Protein AF-A0A1M3N7D6-F1 (afdb_monomer_lite)

Secondary structure (DSSP, 8-state):
-EEEEEEE-TTS-EEESSTTSEEEE--TT-EEEE-TTS-EEEE-TTT--EEETT-EEEEEEEE---S--SSS------TT--SPPPTTTSSS-EEEEEEEPPHHHHHTSPP-

pLDDT: mean 82.8, std 18.07, range [39.62, 97.81]

Foldseek 3Di:
DDKAAFAQEPVRFTAGPPNQHAGEDADPQKDWDQDPVRWIKIQGRAARDIDTHGDTWDFDFDFDPQQDQPPDDDDPHPPPCPDHDPNVRPPDTYTYTDDTDDPVVVVPDPDD

Structure (mmCIF, N/CA/C/O backbone):
data_AF-A0A1M3N7D6-F1
#
_entry.id   AF-A0A1M3N7D6-F1
#
loop_
_atom_site.group_PDB
_atom_site.id
_atom_site.type_symbol
_atom_site.label_atom_id
_atom_site.label_alt_id
_atom_site.label_comp_id
_atom_site.label_asym_id
_atom_site.label_entity_id
_atom_site.label_seq_id
_atom_site.pdbx_PDB_ins_code
_atom_site.Cartn_x
_atom_site.Cartn_y
_atom_site.Cartn_z
_atom_site.occupancy
_atom_site.B_iso_or_equiv
_atom_site.auth_seq_id
_atom_site.auth_comp_id
_atom_site.auth_asym_id
_atom_site.auth_atom_id
_atom_site.pdbx_PDB_model_num
ATOM 1 N N . MET A 1 1 ? -0.989 7.793 -11.130 1.00 80.38 1 MET A N 1
ATOM 2 C CA . MET A 1 1 ? -2.054 7.501 -10.150 1.00 80.38 1 MET A CA 1
ATOM 3 C C . MET A 1 1 ? -2.588 6.122 -10.460 1.00 80.38 1 MET A C 1
ATOM 5 O O . MET A 1 1 ? -2.852 5.860 -11.629 1.00 80.38 1 MET A O 1
ATOM 9 N N . PHE A 1 2 ? -2.698 5.274 -9.446 1.00 88.19 2 PHE A N 1
ATOM 10 C CA . PHE A 1 2 ? -3.136 3.888 -9.564 1.00 88.19 2 PHE A CA 1
ATOM 11 C C . PHE A 1 2 ? -4.342 3.665 -8.651 1.00 88.19 2 PHE A C 1
ATOM 13 O O . PHE A 1 2 ? -4.359 4.201 -7.542 1.00 88.19 2 PHE A O 1
ATOM 20 N N . GLN A 1 3 ? -5.352 2.934 -9.124 1.00 93.31 3 GLN A N 1
ATOM 21 C CA . GLN A 1 3 ? -6.590 2.672 -8.391 1.00 93.31 3 GLN A CA 1
ATOM 22 C C . GLN A 1 3 ? -6.990 1.207 -8.541 1.00 93.31 3 GLN A C 1
ATOM 24 O O . GLN A 1 3 ? -6.862 0.637 -9.622 1.00 93.31 3 GLN A O 1
ATOM 29 N N . GLY A 1 4 ? -7.506 0.624 -7.464 1.00 94.56 4 GLY A N 1
ATOM 30 C CA . GLY A 1 4 ? -8.114 -0.699 -7.474 1.00 94.56 4 GLY A CA 1
ATOM 31 C C . GLY A 1 4 ? -8.110 -1.348 -6.099 1.00 94.56 4 GLY A C 1
ATOM 32 O O . GLY A 1 4 ? -7.634 -0.773 -5.115 1.00 94.56 4 GLY A O 1
ATOM 33 N N . ARG A 1 5 ? -8.603 -2.584 -6.052 1.00 96.25 5 ARG A N 1
ATOM 34 C CA . ARG A 1 5 ? -8.633 -3.378 -4.828 1.00 96.25 5 ARG A CA 1
ATOM 35 C C . ARG A 1 5 ? -7.237 -3.759 -4.366 1.00 96.25 5 ARG A C 1
ATOM 37 O O . ARG A 1 5 ? -6.495 -4.376 -5.134 1.00 96.25 5 ARG A O 1
ATOM 44 N N . LEU A 1 6 ? -6.930 -3.466 -3.107 1.00 96.44 6 LEU A N 1
ATOM 45 C CA . LEU A 1 6 ? -5.740 -3.957 -2.428 1.00 96.44 6 LEU A CA 1
ATOM 46 C C . LEU A 1 6 ? -5.939 -5.417 -2.013 1.00 96.44 6 LEU A C 1
ATOM 48 O O . LEU A 1 6 ? -6.863 -5.740 -1.268 1.00 96.44 6 LEU A O 1
ATOM 52 N N . VAL A 1 7 ? -5.059 -6.299 -2.470 1.00 96.38 7 VAL A N 1
ATOM 53 C CA . VAL A 1 7 ? -5.081 -7.729 -2.150 1.00 96.38 7 VAL A CA 1
ATOM 54 C C . VAL A 1 7 ? -3.700 -8.213 -1.724 1.00 96.38 7 VAL A C 1
ATOM 56 O O . VAL A 1 7 ? -2.687 -7.576 -2.009 1.00 96.38 7 VAL A O 1
ATOM 59 N N . VAL A 1 8 ? -3.665 -9.367 -1.067 1.00 94.81 8 VAL A N 1
ATOM 60 C CA . VAL A 1 8 ? -2.452 -10.174 -0.905 1.00 94.81 8 VAL A CA 1
ATOM 61 C C . VAL A 1 8 ? -2.617 -11.384 -1.809 1.00 94.81 8 VAL A C 1
ATOM 63 O O . VAL A 1 8 ? -3.628 -12.078 -1.705 1.00 94.81 8 VAL A O 1
ATOM 66 N N . ASP A 1 9 ? -1.676 -11.606 -2.722 1.00 93.00 9 ASP A N 1
ATOM 67 C CA . ASP A 1 9 ? -1.711 -12.793 -3.577 1.00 93.00 9 ASP A CA 1
ATOM 68 C C . ASP A 1 9 ? -1.291 -14.065 -2.815 1.00 93.00 9 ASP A C 1
ATOM 70 O O . ASP A 1 9 ? -0.868 -14.031 -1.656 1.00 93.00 9 ASP A O 1
ATOM 74 N N . ARG A 1 10 ? -1.369 -15.218 -3.486 1.00 91.81 10 ARG A N 1
ATOM 75 C CA . ARG A 1 10 ? -0.985 -16.523 -2.916 1.00 91.81 10 ARG A CA 1
ATOM 76 C C . ARG A 1 10 ? 0.479 -16.631 -2.464 1.00 91.81 10 ARG A C 1
ATOM 78 O O . ARG A 1 10 ? 0.810 -17.560 -1.735 1.00 91.81 10 ARG A O 1
ATOM 85 N N . ASN A 1 11 ? 1.344 -15.728 -2.921 1.00 90.38 11 ASN A N 1
ATOM 86 C CA . ASN A 1 11 ? 2.760 -15.679 -2.571 1.00 90.38 11 ASN A CA 1
ATOM 87 C C . ASN A 1 11 ? 3.039 -14.667 -1.444 1.00 90.38 11 ASN A C 1
ATOM 89 O O . ASN A 1 11 ? 4.192 -14.496 -1.056 1.00 90.38 11 ASN A O 1
ATOM 93 N N . GLY A 1 12 ? 2.009 -13.992 -0.919 1.00 90.75 12 GLY A N 1
ATOM 94 C CA . GLY A 1 12 ? 2.154 -12.965 0.110 1.00 90.75 12 GLY A CA 1
ATOM 95 C C . GLY A 1 12 ? 2.457 -11.565 -0.435 1.00 90.75 12 GLY A C 1
ATOM 96 O O . GLY A 1 12 ? 2.748 -10.663 0.348 1.00 90.75 12 GLY A O 1
ATOM 97 N N . CYS A 1 13 ? 2.385 -11.350 -1.751 1.00 91.38 13 CYS A N 1
ATOM 98 C CA . CYS A 1 13 ? 2.701 -10.064 -2.365 1.00 91.38 13 CYS A CA 1
ATOM 99 C C . CYS A 1 13 ? 1.492 -9.119 -2.291 1.00 91.38 13 CYS A C 1
ATOM 101 O O . CYS A 1 13 ? 0.389 -9.472 -2.716 1.00 91.38 13 CYS A O 1
ATOM 103 N N . LEU A 1 14 ? 1.699 -7.896 -1.794 1.00 94.31 14 LEU A N 1
ATOM 104 C CA . LEU A 1 14 ? 0.674 -6.849 -1.800 1.00 94.31 14 LEU A CA 1
ATOM 105 C C . LEU A 1 14 ? 0.489 -6.304 -3.218 1.00 94.31 14 LEU A C 1
ATOM 107 O O . LEU A 1 14 ? 1.431 -5.781 -3.819 1.00 94.31 14 LEU A O 1
ATOM 111 N N . ARG A 1 15 ? -0.732 -6.415 -3.744 1.00 94.19 15 ARG A N 1
ATOM 112 C CA . ARG A 1 15 ? -1.077 -6.018 -5.113 1.00 94.19 15 ARG A CA 1
ATOM 113 C C . ARG A 1 15 ? -2.302 -5.126 -5.164 1.00 94.19 15 ARG A C 1
ATOM 115 O O . ARG A 1 15 ? -3.203 -5.259 -4.339 1.00 94.19 15 ARG A O 1
ATOM 122 N N . ILE A 1 16 ? -2.362 -4.258 -6.169 1.00 93.50 16 ILE A N 1
ATOM 123 C CA . ILE A 1 16 ? -3.553 -3.457 -6.474 1.00 93.50 16 ILE A CA 1
ATOM 124 C C . ILE A 1 16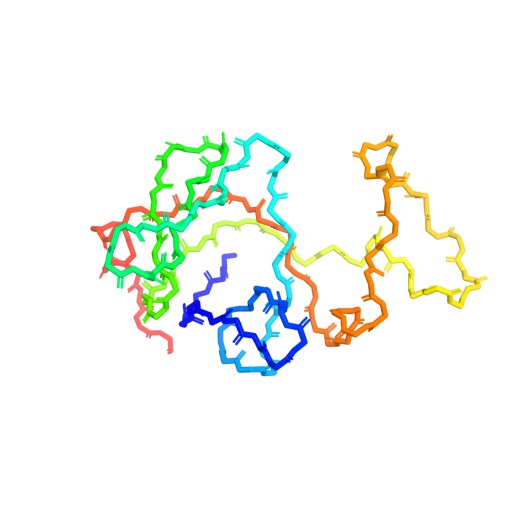 ? -4.125 -3.888 -7.827 1.00 93.50 16 ILE A C 1
ATOM 126 O O . ILE A 1 16 ? -3.386 -4.021 -8.801 1.00 93.50 16 ILE A O 1
ATOM 130 N N . GLY A 1 17 ? -5.444 -4.092 -7.891 1.00 90.00 17 GLY A N 1
ATOM 131 C CA . GLY A 1 17 ? -6.136 -4.555 -9.102 1.00 90.00 17 GLY A CA 1
ATOM 132 C C . GLY A 1 17 ? -6.308 -6.078 -9.183 1.00 90.00 17 GLY A C 1
ATOM 133 O O . GLY A 1 17 ? -6.480 -6.620 -10.271 1.00 90.00 17 GLY A O 1
ATOM 134 N N . GLY A 1 18 ? -6.264 -6.776 -8.041 1.00 87.12 18 GLY A N 1
A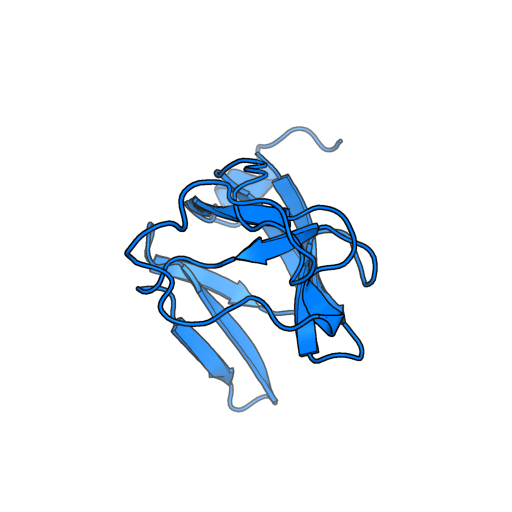TOM 135 C CA . GLY A 1 18 ? -6.440 -8.233 -7.942 1.00 87.12 18 GLY A CA 1
ATOM 136 C C . GLY A 1 18 ? -5.128 -9.027 -7.904 1.00 87.12 18 GLY A C 1
ATOM 137 O O . GLY A 1 18 ? -4.042 -8.455 -7.860 1.00 87.12 18 GLY A O 1
ATOM 138 N N . GLU A 1 19 ? -5.213 -10.365 -7.902 1.00 85.44 19 GLU A N 1
ATOM 139 C CA . GLU A 1 19 ? -4.049 -11.257 -7.689 1.00 85.44 19 GLU A CA 1
ATOM 140 C C . GLU A 1 19 ? -2.957 -11.146 -8.764 1.00 85.44 19 GLU A C 1
ATOM 142 O O . GLU A 1 19 ? -1.806 -11.485 -8.514 1.00 85.44 19 GLU A O 1
ATOM 147 N N . LYS A 1 20 ? -3.309 -10.675 -9.964 1.00 84.25 20 LYS A N 1
ATOM 148 C CA . LYS A 1 20 ? -2.368 -10.398 -11.065 1.00 84.25 20 LYS A CA 1
ATOM 149 C C . LYS A 1 20 ? -2.106 -8.901 -11.251 1.00 84.25 20 LYS A C 1
ATOM 151 O O . LYS A 1 20 ? -1.533 -8.502 -12.260 1.00 84.25 20 LYS A O 1
ATOM 156 N N . GLY A 1 21 ? -2.578 -8.087 -10.311 1.00 87.56 21 GLY A N 1
ATOM 157 C CA . GLY A 1 21 ? -2.410 -6.644 -10.310 1.00 87.56 21 GLY A CA 1
ATOM 158 C C . GLY A 1 21 ? -0.967 -6.220 -10.048 1.00 87.56 21 GLY A C 1
ATOM 159 O O . GLY A 1 21 ? -0.082 -7.053 -9.811 1.00 87.56 21 GLY A O 1
ATOM 160 N N . ALA A 1 22 ? -0.733 -4.910 -10.073 1.00 89.38 22 ALA A N 1
ATOM 161 C CA . ALA A 1 22 ? 0.599 -4.359 -9.876 1.00 89.38 22 ALA A CA 1
ATOM 162 C C . ALA A 1 22 ? 1.115 -4.687 -8.470 1.00 89.38 22 ALA A C 1
ATOM 164 O O . ALA A 1 22 ? 0.407 -4.462 -7.485 1.00 89.38 22 ALA A O 1
ATOM 165 N N . PHE A 1 23 ? 2.338 -5.209 -8.379 1.00 91.75 23 PHE A N 1
ATOM 166 C CA . PHE A 1 23 ? 3.032 -5.407 -7.111 1.00 91.75 23 PHE A CA 1
ATOM 167 C C . PHE A 1 23 ? 3.466 -4.052 -6.555 1.00 91.75 23 PHE A C 1
ATOM 169 O O . PHE A 1 23 ? 4.149 -3.284 -7.236 1.00 91.75 23 PHE A O 1
ATOM 176 N N . VAL A 1 24 ? 3.055 -3.748 -5.324 1.00 91.50 24 VAL A N 1
ATOM 177 C CA . VAL A 1 24 ? 3.279 -2.432 -4.723 1.00 91.50 24 VAL A CA 1
ATOM 178 C C . VAL A 1 24 ? 4.502 -2.460 -3.822 1.00 91.50 24 VAL A C 1
ATOM 180 O O . VAL A 1 24 ? 4.536 -3.176 -2.821 1.00 91.50 24 VAL A O 1
ATOM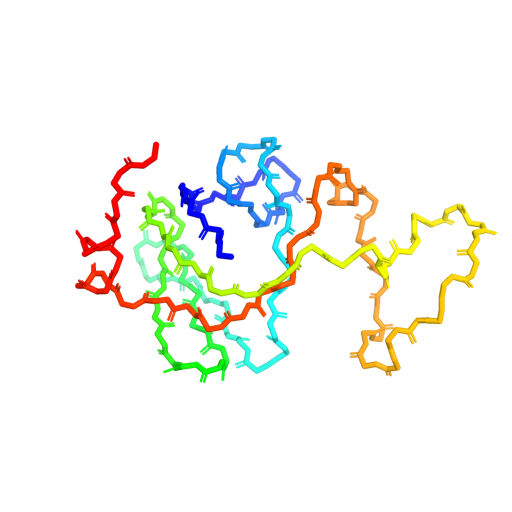 183 N N . ILE A 1 25 ? 5.476 -1.611 -4.137 1.00 90.00 25 ILE A N 1
ATOM 184 C CA . ILE A 1 25 ? 6.616 -1.337 -3.265 1.00 90.00 25 ILE A CA 1
ATOM 185 C C . ILE A 1 25 ? 6.265 -0.127 -2.408 1.00 90.00 25 ILE A C 1
ATOM 187 O O . ILE A 1 25 ? 6.202 1.000 -2.903 1.00 90.00 25 ILE A O 1
ATOM 191 N N . TRP A 1 26 ? 6.019 -0.369 -1.124 1.00 91.25 26 TRP A N 1
ATOM 192 C CA . TRP A 1 26 ? 5.709 0.668 -0.144 1.00 91.25 26 TRP A CA 1
ATOM 193 C C . TRP A 1 26 ? 6.971 1.417 0.296 1.00 91.25 26 TRP A C 1
ATOM 195 O O . TRP A 1 26 ? 8.065 0.855 0.308 1.00 91.25 26 TRP A O 1
ATOM 205 N N . HIS A 1 27 ? 6.824 2.689 0.676 1.00 89.62 27 HIS A N 1
ATOM 206 C CA . HIS A 1 27 ? 7.928 3.455 1.260 1.00 89.62 27 HIS A CA 1
ATOM 207 C C . HIS A 1 27 ? 8.420 2.795 2.552 1.00 89.62 27 HIS A C 1
ATOM 209 O O . HIS A 1 27 ? 7.595 2.259 3.291 1.00 89.62 27 HIS A O 1
ATOM 215 N N . HIS A 1 28 ? 9.715 2.892 2.870 1.00 87.94 28 HIS A N 1
ATOM 216 C CA . HIS A 1 28 ? 10.296 2.252 4.061 1.00 87.94 28 HIS A CA 1
ATOM 217 C C . HIS A 1 28 ? 9.693 2.744 5.388 1.00 87.94 28 HIS A C 1
ATOM 219 O O . HIS A 1 28 ? 9.700 2.012 6.371 1.00 87.94 28 HIS A O 1
ATOM 225 N N . ASP A 1 29 ? 9.134 3.957 5.410 1.00 91.31 29 ASP A N 1
ATOM 226 C CA . ASP A 1 29 ? 8.426 4.506 6.580 1.00 91.31 29 ASP A CA 1
ATOM 227 C C . ASP A 1 29 ? 6.969 4.030 6.695 1.00 91.31 29 ASP A C 1
ATOM 229 O O . ASP A 1 29 ? 6.259 4.387 7.638 1.00 91.31 29 ASP A O 1
ATOM 233 N N . SER A 1 30 ? 6.496 3.240 5.730 1.00 94.88 30 SER A N 1
ATOM 234 C CA . SER A 1 30 ? 5.169 2.636 5.801 1.00 94.88 30 SER A CA 1
ATOM 235 C C . SER A 1 30 ? 5.167 1.511 6.828 1.00 94.88 30 SER A C 1
ATOM 237 O O . SER A 1 30 ? 6.140 0.774 6.979 1.00 94.88 30 SER A O 1
ATOM 239 N N . ARG A 1 31 ? 4.041 1.339 7.516 1.00 96.62 31 ARG A N 1
ATOM 240 C CA . ARG A 1 31 ? 3.855 0.265 8.497 1.00 96.62 31 ARG A CA 1
ATOM 241 C C . ARG A 1 31 ? 2.823 -0.727 8.003 1.00 96.62 31 ARG A C 1
ATOM 243 O O . ARG A 1 31 ? 1.761 -0.323 7.535 1.00 96.62 31 ARG A O 1
ATOM 250 N N . ILE A 1 32 ? 3.126 -2.011 8.146 1.00 95.25 32 ILE A N 1
ATOM 251 C CA . ILE A 1 32 ? 2.204 -3.109 7.863 1.00 95.25 32 ILE A CA 1
ATOM 252 C C . ILE A 1 32 ? 1.941 -3.827 9.180 1.00 95.25 32 ILE A C 1
ATOM 254 O O . ILE A 1 32 ? 2.868 -4.266 9.856 1.00 95.25 32 ILE A O 1
ATOM 258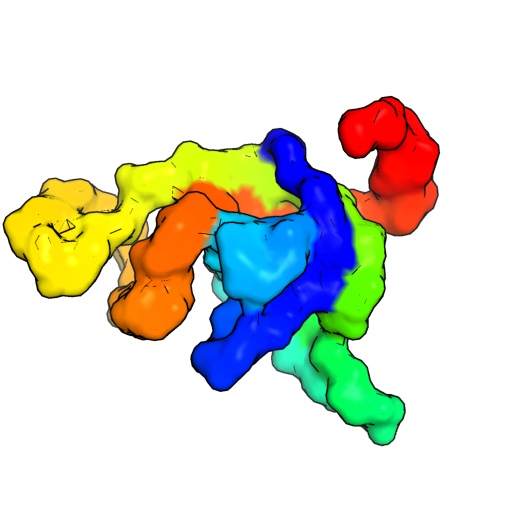 N N . GLU A 1 33 ? 0.673 -3.921 9.552 1.00 96.56 33 GLU A N 1
ATOM 259 C CA . GLU A 1 33 ? 0.238 -4.443 10.842 1.00 96.56 33 GLU A CA 1
ATOM 260 C C . GLU A 1 33 ? -0.909 -5.430 10.630 1.00 96.56 33 GLU A C 1
ATOM 262 O O . GLU A 1 33 ? -1.759 -5.238 9.757 1.00 96.56 33 GLU A O 1
ATOM 267 N N . ARG A 1 34 ? -0.971 -6.476 11.457 1.00 95.69 34 ARG A N 1
ATOM 268 C CA . ARG A 1 34 ? -2.154 -7.333 11.538 1.00 95.69 34 ARG A CA 1
ATOM 269 C C . ARG A 1 34 ? -3.051 -6.824 12.658 1.00 95.69 34 ARG A C 1
ATOM 271 O O . ARG A 1 34 ? -2.615 -6.732 13.802 1.00 95.69 34 ARG A O 1
ATOM 278 N N . THR A 1 35 ? -4.289 -6.478 12.333 1.00 94.56 35 THR A N 1
ATOM 279 C CA . THR A 1 35 ? -5.271 -6.013 13.315 1.00 94.56 35 THR A CA 1
ATOM 280 C C . THR A 1 35 ? -5.849 -7.172 14.122 1.00 94.56 35 THR A C 1
ATOM 282 O O . THR A 1 35 ? -5.712 -8.341 13.757 1.00 94.56 35 THR A O 1
ATOM 285 N N . SER A 1 36 ? -6.501 -6.855 15.243 1.00 93.88 36 SER A N 1
ATOM 286 C CA . SER A 1 36 ? -7.112 -7.849 16.140 1.00 93.88 36 SER A CA 1
ATOM 287 C C . SER A 1 36 ? -8.209 -8.686 15.472 1.00 93.88 36 SER A C 1
ATOM 289 O O . SER A 1 36 ? -8.427 -9.826 15.867 1.00 93.88 36 SER A O 1
ATOM 291 N N . ASP A 1 37 ? -8.857 -8.149 14.435 1.00 92.75 37 ASP A N 1
ATOM 292 C CA . ASP A 1 37 ? -9.825 -8.847 13.577 1.00 92.75 37 ASP A CA 1
ATOM 293 C C . ASP A 1 37 ? -9.159 -9.706 12.477 1.00 92.75 37 ASP A C 1
ATOM 295 O O . ASP A 1 37 ? -9.841 -10.295 11.642 1.00 92.75 37 ASP A O 1
ATOM 299 N N . GLY A 1 38 ? -7.825 -9.782 12.457 1.00 91.81 38 GLY A N 1
ATOM 300 C CA . GLY A 1 38 ? -7.045 -10.585 11.518 1.00 91.81 38 GLY A CA 1
ATOM 301 C C . GLY A 1 38 ? -6.797 -9.938 10.154 1.00 91.81 38 GLY A C 1
ATOM 302 O O . GLY A 1 38 ? -6.092 -10.541 9.336 1.00 91.81 38 GLY A O 1
ATOM 303 N N . ARG A 1 39 ? -7.319 -8.731 9.893 1.00 94.50 39 ARG A N 1
ATOM 304 C CA . ARG A 1 39 ? -7.040 -7.998 8.649 1.00 94.50 39 ARG A CA 1
ATOM 305 C C . ARG A 1 39 ? -5.616 -7.447 8.635 1.00 94.50 39 ARG A C 1
ATOM 307 O O . ARG A 1 39 ? -4.975 -7.267 9.667 1.00 94.50 39 ARG A O 1
ATOM 314 N N . ILE A 1 40 ? -5.107 -7.190 7.436 1.00 96.38 40 ILE A N 1
ATOM 315 C CA . ILE A 1 40 ? -3.820 -6.518 7.246 1.00 96.38 40 ILE A CA 1
ATOM 316 C C . ILE A 1 40 ? -4.112 -5.043 7.000 1.00 96.38 40 ILE A C 1
ATOM 318 O O . ILE A 1 40 ? -4.861 -4.705 6.083 1.00 96.38 40 ILE A O 1
ATOM 322 N N . LYS A 1 41 ? -3.524 -4.186 7.829 1.00 97.69 41 LYS A N 1
ATOM 323 C CA . LYS A 1 41 ? -3.577 -2.732 7.736 1.00 97.69 41 LYS A CA 1
ATOM 324 C C . LYS A 1 41 ? -2.230 -2.221 7.245 1.00 97.69 41 LYS A C 1
ATOM 326 O O . LYS A 1 41 ? -1.188 -2.612 7.764 1.00 97.69 41 LYS A O 1
ATOM 331 N N . ILE A 1 42 ? -2.266 -1.315 6.280 1.00 97.44 42 ILE A N 1
ATOM 332 C CA . ILE A 1 42 ? -1.104 -0.603 5.772 1.00 97.44 42 ILE A CA 1
ATOM 333 C C . ILE A 1 42 ? -1.284 0.864 6.136 1.00 97.44 42 ILE A C 1
ATOM 335 O O . ILE A 1 42 ? -2.311 1.456 5.815 1.00 97.44 42 ILE A O 1
ATOM 339 N N . THR A 1 43 ? -0.298 1.444 6.811 1.00 97.81 43 THR A N 1
ATOM 340 C CA . THR A 1 43 ? -0.199 2.885 7.055 1.00 97.81 43 THR A CA 1
ATOM 341 C C . THR A 1 43 ? 0.893 3.440 6.148 1.00 97.81 43 THR A C 1
ATOM 343 O O . THR A 1 43 ? 2.055 3.076 6.312 1.00 97.81 43 THR A O 1
ATOM 346 N N . ASP A 1 44 ? 0.523 4.287 5.190 1.00 95.19 44 ASP A N 1
ATOM 347 C CA . ASP A 1 44 ? 1.435 4.890 4.214 1.00 95.19 44 ASP A CA 1
ATOM 348 C C . ASP A 1 44 ? 2.419 5.860 4.881 1.00 95.19 44 ASP A C 1
ATOM 350 O O . ASP A 1 44 ? 2.011 6.766 5.609 1.00 95.19 44 ASP A O 1
ATOM 354 N N . GLY A 1 45 ? 3.711 5.706 4.585 1.00 93.00 45 GLY A N 1
ATOM 355 C CA . GLY A 1 45 ? 4.770 6.562 5.120 1.00 93.00 45 GLY A CA 1
ATOM 356 C C . GLY A 1 45 ? 4.741 8.009 4.610 1.00 93.00 45 GLY A C 1
ATOM 357 O O . GLY A 1 45 ? 5.237 8.896 5.298 1.00 93.00 45 GLY A O 1
ATOM 358 N N . TYR A 1 46 ? 4.145 8.282 3.442 1.00 91.81 46 TYR A N 1
ATOM 359 C CA . TYR A 1 46 ? 4.094 9.645 2.891 1.00 91.81 46 TYR A CA 1
ATOM 360 C C . TYR A 1 46 ? 3.006 10.521 3.513 1.00 91.81 46 TYR A C 1
ATOM 362 O O . TYR A 1 46 ? 3.173 11.736 3.607 1.00 91.81 46 TYR A O 1
ATOM 370 N N . SER A 1 47 ? 1.865 9.933 3.875 1.00 93.81 47 SER A N 1
ATOM 371 C CA . SER A 1 47 ? 0.684 10.683 4.325 1.00 93.81 47 SER A CA 1
ATOM 372 C C . SER A 1 47 ? 0.143 10.279 5.689 1.00 93.81 47 SER A C 1
ATOM 374 O O . SER A 1 47 ? -0.687 10.998 6.238 1.00 93.81 47 SER A O 1
ATOM 376 N N . GLY A 1 48 ? 0.560 9.134 6.229 1.00 96.19 48 GLY A N 1
ATOM 377 C CA . GLY A 1 48 ? -0.048 8.546 7.421 1.00 96.19 48 GLY A CA 1
ATOM 378 C C . GLY A 1 48 ? -1.452 7.980 7.186 1.00 96.19 48 GLY A C 1
ATOM 379 O O . GLY A 1 48 ? -2.066 7.481 8.129 1.00 96.19 48 GLY A O 1
ATOM 380 N N . ASN A 1 49 ? -1.964 8.030 5.952 1.00 97.62 49 ASN A N 1
ATOM 381 C CA . ASN A 1 49 ? -3.248 7.437 5.607 1.00 97.62 49 ASN A CA 1
ATOM 382 C C . ASN A 1 49 ? -3.176 5.917 5.706 1.00 97.62 49 ASN A C 1
ATOM 384 O O . ASN A 1 49 ? -2.124 5.306 5.508 1.00 97.62 49 ASN A O 1
ATOM 388 N N . THR A 1 50 ? -4.317 5.301 5.993 1.00 97.06 50 THR A N 1
ATOM 389 C CA . THR A 1 50 ? -4.401 3.862 6.220 1.00 97.06 50 THR A CA 1
ATOM 390 C C . THR A 1 50 ? -5.324 3.195 5.216 1.00 97.06 50 THR A C 1
ATOM 392 O O . THR A 1 50 ? -6.404 3.715 4.949 1.00 97.06 50 THR A O 1
ATOM 395 N N . ALA A 1 51 ? -4.935 2.017 4.743 1.00 96.44 51 ALA A N 1
ATOM 396 C CA . ALA A 1 51 ? -5.769 1.118 3.956 1.00 96.44 51 ALA A CA 1
ATOM 397 C C . ALA A 1 51 ? -5.751 -0.283 4.565 1.00 96.44 51 ALA A C 1
ATOM 399 O O . ALA A 1 51 ? -4.775 -0.680 5.207 1.00 96.44 51 ALA A O 1
ATOM 400 N N . TYR A 1 52 ? -6.807 -1.046 4.325 1.00 97.06 52 TYR A N 1
ATOM 401 C CA . TYR A 1 52 ? -6.900 -2.449 4.690 1.00 97.06 52 TYR A CA 1
ATOM 402 C C . TYR A 1 52 ? -6.880 -3.320 3.437 1.00 97.06 52 TYR A C 1
ATOM 404 O O . TYR A 1 52 ? -7.405 -2.956 2.385 1.00 97.06 52 TYR A O 1
ATOM 412 N N . VAL A 1 53 ? -6.289 -4.510 3.543 1.00 96.50 53 VAL A N 1
ATOM 413 C CA . VAL A 1 53 ? -6.435 -5.526 2.494 1.00 96.50 53 VAL A CA 1
ATOM 414 C C . VAL A 1 53 ? -7.924 -5.838 2.316 1.00 96.50 53 VAL A C 1
ATOM 416 O O . VAL A 1 53 ? -8.617 -6.161 3.282 1.00 96.50 53 VAL A O 1
ATOM 419 N N . GLY A 1 54 ? -8.401 -5.729 1.076 1.00 95.44 54 GLY A N 1
ATOM 420 C CA . GLY A 1 54 ? -9.810 -5.798 0.693 1.00 95.44 54 GLY A CA 1
ATOM 421 C C . GLY A 1 54 ? -10.415 -4.451 0.281 1.00 95.44 54 GLY A C 1
ATOM 422 O O . GLY A 1 54 ? -11.418 -4.462 -0.436 1.00 95.44 54 GLY A O 1
ATOM 423 N N . ASP A 1 55 ? -9.807 -3.328 0.672 1.00 95.94 55 ASP A N 1
ATOM 424 C CA . ASP A 1 55 ? -10.290 -1.988 0.332 1.00 95.94 55 ASP A CA 1
ATOM 425 C C . ASP A 1 55 ? -10.051 -1.658 -1.147 1.00 95.94 55 ASP A C 1
ATOM 427 O O . ASP A 1 55 ? -9.055 -2.068 -1.752 1.00 95.94 55 ASP A O 1
ATOM 431 N N . GLU A 1 56 ? -10.943 -0.850 -1.718 1.00 96.25 56 GLU A N 1
ATOM 432 C CA . GLU A 1 56 ? -10.666 -0.120 -2.955 1.00 96.25 56 GLU A CA 1
ATOM 433 C C . GLU A 1 56 ? -9.826 1.109 -2.607 1.00 96.25 56 GLU A C 1
ATOM 435 O O . GLU A 1 56 ? -10.274 1.972 -1.854 1.00 96.25 56 GLU A O 1
ATOM 440 N N . ILE A 1 57 ? -8.618 1.212 -3.158 1.00 96.25 57 ILE A N 1
ATOM 441 C CA . ILE A 1 57 ? -7.693 2.306 -2.845 1.00 96.25 57 ILE A CA 1
ATOM 442 C C . ILE A 1 57 ? -7.303 3.087 -4.091 1.00 96.25 57 ILE A C 1
ATOM 444 O O . ILE A 1 57 ? -7.392 2.587 -5.212 1.00 96.25 57 ILE A O 1
ATOM 448 N N . ALA A 1 58 ? -6.838 4.317 -3.888 1.00 95.69 58 ALA A N 1
ATOM 449 C CA . ALA A 1 58 ? -6.114 5.072 -4.898 1.00 95.69 58 ALA A CA 1
ATOM 450 C C . ALA A 1 58 ? -4.830 5.643 -4.304 1.00 95.69 58 ALA A C 1
ATOM 452 O O . ALA A 1 58 ? -4.813 6.135 -3.173 1.00 95.69 58 ALA A O 1
ATOM 453 N N . MET A 1 59 ? -3.753 5.595 -5.080 1.00 94.50 59 MET A N 1
ATOM 454 C CA . MET A 1 59 ? -2.472 6.154 -4.675 1.00 94.50 59 MET A CA 1
ATOM 455 C C . MET A 1 59 ? -1.756 6.871 -5.815 1.00 94.50 59 MET A C 1
ATOM 457 O O . MET A 1 59 ? -1.905 6.564 -7.006 1.00 94.50 59 MET A O 1
ATOM 461 N N . GLY A 1 60 ? -0.946 7.851 -5.430 1.00 93.25 60 GLY A N 1
ATOM 462 C CA . GLY A 1 60 ? 0.101 8.388 -6.285 1.00 93.25 60 GLY A CA 1
ATOM 463 C C . GLY A 1 60 ? 1.229 7.376 -6.499 1.00 93.25 60 GLY A C 1
ATOM 464 O O . GLY A 1 60 ? 1.141 6.213 -6.110 1.00 93.25 60 GLY A O 1
ATOM 465 N N . GLY A 1 61 ? 2.312 7.832 -7.115 1.00 89.12 61 GLY A N 1
ATOM 466 C CA . GLY A 1 61 ? 3.474 6.996 -7.408 1.00 89.12 61 GLY A CA 1
ATOM 467 C C . GLY A 1 61 ? 3.726 6.867 -8.900 1.00 89.12 61 GLY A C 1
ATOM 468 O O . GLY A 1 61 ? 3.184 7.642 -9.698 1.00 89.12 61 GLY A 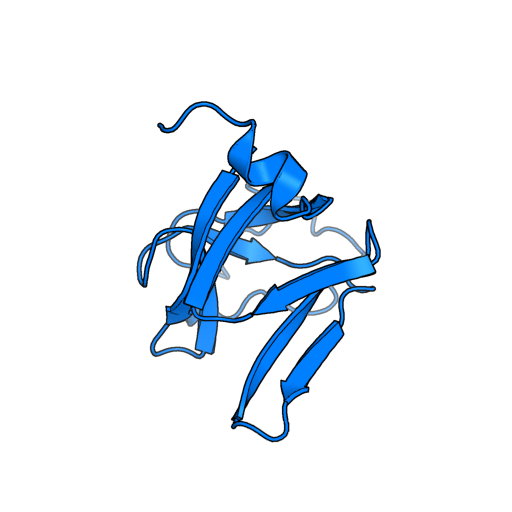O 1
ATOM 469 N N . GLY A 1 62 ? 4.538 5.884 -9.268 1.00 83.81 62 GLY A N 1
ATOM 470 C CA . GLY A 1 62 ? 4.902 5.662 -10.657 1.00 83.81 62 GLY A CA 1
ATOM 471 C C . GLY A 1 62 ? 5.341 4.237 -10.946 1.00 83.81 62 GLY A C 1
ATOM 472 O O . GLY A 1 62 ? 5.896 3.544 -10.090 1.00 83.81 62 GLY A O 1
ATOM 473 N N . GLN A 1 63 ? 5.128 3.839 -12.197 1.00 72.50 63 GLN A N 1
ATOM 474 C CA . GLN A 1 63 ? 5.803 2.697 -12.791 1.00 72.50 63 GLN A CA 1
ATOM 475 C C . GLN A 1 63 ? 7.269 3.080 -12.966 1.00 72.50 63 GLN A C 1
ATOM 477 O O . GLN A 1 63 ? 7.619 3.974 -13.736 1.00 72.50 63 GLN A O 1
ATOM 482 N N . GLY A 1 64 ? 8.131 2.432 -12.199 1.00 56.75 64 GLY A N 1
ATOM 483 C CA . GLY A 1 64 ? 9.567 2.549 -12.349 1.00 56.75 64 GLY A CA 1
ATOM 484 C C . GLY A 1 64 ? 10.116 1.160 -12.585 1.00 56.75 64 GLY A C 1
ATOM 485 O O . GLY A 1 64 ? 10.257 0.403 -11.628 1.00 56.75 64 GLY A O 1
ATOM 486 N N . ASN A 1 65 ? 10.470 0.834 -13.829 1.00 44.38 65 ASN A N 1
ATOM 487 C CA . ASN A 1 65 ? 11.365 -0.288 -14.113 1.00 44.38 65 ASN A CA 1
ATOM 488 C C . ASN A 1 65 ? 12.752 0.058 -13.545 1.00 44.38 65 ASN A C 1
ATOM 490 O O . ASN A 1 65 ? 13.627 0.537 -14.260 1.00 44.38 65 ASN A O 1
ATOM 494 N N . ARG A 1 66 ? 12.938 -0.080 -12.230 1.00 46.62 66 ARG A N 1
ATOM 495 C CA . ARG A 1 66 ? 14.233 0.105 -11.549 1.00 46.62 66 ARG A CA 1
ATOM 496 C C . ARG A 1 66 ? 14.529 -0.974 -10.513 1.00 46.62 66 ARG A C 1
ATOM 498 O O . ARG A 1 66 ? 15.351 -0.771 -9.628 1.00 46.62 66 ARG A O 1
ATOM 505 N N . VAL A 1 67 ? 13.912 -2.139 -10.660 1.00 43.88 67 VAL A N 1
ATOM 506 C CA . VAL A 1 67 ? 14.488 -3.379 -10.143 1.00 43.88 67 VAL A CA 1
ATOM 507 C C . VAL A 1 67 ? 14.558 -4.325 -11.333 1.00 43.88 67 VAL A C 1
ATOM 509 O O . VAL A 1 67 ? 13.512 -4.752 -11.820 1.00 43.88 67 VAL A O 1
ATOM 512 N N . PRO A 1 68 ? 15.754 -4.581 -11.886 1.00 41.62 68 PRO A N 1
ATOM 513 C CA . PRO A 1 68 ? 15.915 -5.666 -12.835 1.00 41.62 68 PRO A CA 1
ATOM 514 C C . PRO A 1 68 ? 15.445 -6.966 -12.174 1.00 41.62 68 PRO A C 1
ATOM 516 O O . PRO A 1 68 ? 15.691 -7.142 -10.976 1.00 41.62 68 PRO A O 1
ATOM 519 N N . PRO A 1 69 ? 14.803 -7.889 -12.909 1.00 43.69 69 PRO A N 1
ATOM 520 C CA . PRO A 1 69 ? 14.640 -9.249 -12.411 1.00 43.69 69 PRO A CA 1
ATOM 521 C C . PRO A 1 69 ? 16.008 -9.790 -11.967 1.00 43.69 69 PRO A C 1
ATOM 523 O O . PRO A 1 69 ? 17.047 -9.350 -12.464 1.00 43.69 69 PRO A O 1
ATOM 526 N N . ALA A 1 70 ? 16.020 -10.766 -11.054 1.00 46.47 70 ALA A N 1
ATOM 527 C CA . ALA A 1 70 ? 17.234 -11.402 -10.520 1.00 46.47 70 ALA A CA 1
ATOM 528 C C . ALA A 1 70 ? 18.181 -11.997 -11.597 1.00 46.47 70 ALA A C 1
ATOM 530 O O . ALA A 1 70 ? 19.257 -12.502 -11.288 1.00 46.47 70 ALA A O 1
ATOM 531 N N . THR A 1 71 ? 17.809 -11.900 -12.872 1.00 48.62 71 THR A N 1
ATOM 532 C CA . THR A 1 71 ? 18.571 -12.256 -14.059 1.00 48.62 71 THR A CA 1
ATOM 533 C C . THR A 1 71 ? 19.116 -11.007 -14.781 1.00 48.62 71 THR A C 1
ATOM 535 O O . THR A 1 71 ? 18.579 -10.562 -15.791 1.00 48.62 71 THR A O 1
ATOM 538 N N . GLY A 1 72 ? 20.233 -10.466 -14.292 1.00 46.19 72 GLY A N 1
ATOM 539 C CA . GLY A 1 72 ? 21.374 -10.179 -15.175 1.00 46.19 72 GLY A CA 1
ATOM 540 C C . GLY A 1 72 ? 21.566 -8.815 -15.859 1.00 46.19 72 GLY A C 1
ATOM 541 O O . GLY A 1 72 ? 22.643 -8.642 -16.420 1.00 46.19 72 GLY A O 1
ATOM 542 N N . GLU A 1 73 ? 20.670 -7.824 -15.795 1.00 39.62 73 GLU A N 1
ATOM 543 C CA . GLU A 1 73 ? 20.971 -6.482 -16.352 1.00 39.62 73 GLU A CA 1
ATOM 544 C C . GLU A 1 73 ? 20.929 -5.367 -15.303 1.00 39.62 73 GLU A C 1
ATOM 546 O O . GLU A 1 73 ? 19.952 -5.182 -14.592 1.00 39.62 73 GLU A O 1
ATOM 551 N N . ARG A 1 74 ? 22.025 -4.609 -15.181 1.00 44.06 74 ARG A N 1
ATOM 552 C CA . ARG A 1 74 ? 22.271 -3.640 -14.101 1.00 44.06 74 ARG A CA 1
ATOM 553 C C . ARG A 1 74 ? 21.626 -2.279 -14.408 1.00 44.06 74 ARG A C 1
ATOM 555 O O . ARG A 1 74 ? 22.294 -1.356 -14.866 1.00 44.06 74 ARG A O 1
ATOM 562 N N . ALA A 1 75 ? 20.341 -2.115 -14.097 1.00 44.62 75 ALA A N 1
ATOM 563 C CA . ALA A 1 75 ? 19.833 -0.785 -13.751 1.00 44.62 75 ALA A CA 1
ATOM 564 C C . ALA A 1 75 ? 20.409 -0.404 -12.378 1.00 44.62 75 ALA A C 1
ATOM 566 O O . ALA A 1 75 ? 20.488 -1.261 -11.499 1.00 44.62 75 ALA A O 1
ATOM 567 N N . ALA A 1 76 ? 20.853 0.844 -12.197 1.00 41.31 76 ALA A N 1
ATOM 568 C CA . ALA A 1 76 ? 21.413 1.306 -10.928 1.00 41.31 76 ALA A CA 1
ATOM 569 C C . ALA A 1 76 ? 20.419 1.025 -9.790 1.00 41.31 76 ALA A C 1
ATOM 571 O O . ALA A 1 76 ? 19.354 1.642 -9.729 1.00 41.31 76 ALA A O 1
ATOM 572 N N . THR A 1 77 ? 20.764 0.055 -8.937 1.00 42.97 77 THR A N 1
ATOM 573 C CA . THR A 1 77 ? 20.006 -0.310 -7.744 1.00 42.97 77 THR A CA 1
ATOM 574 C C . THR A 1 77 ? 19.728 0.970 -6.965 1.00 42.97 77 THR A C 1
ATOM 576 O O . THR A 1 77 ? 20.681 1.703 -6.681 1.00 42.97 77 THR A O 1
ATOM 579 N N . PRO A 1 78 ? 18.468 1.284 -6.618 1.00 45.97 78 PRO A N 1
ATOM 580 C CA . PRO A 1 78 ? 18.218 2.312 -5.627 1.00 45.97 78 PRO A CA 1
ATOM 581 C C . PRO A 1 78 ? 19.031 1.925 -4.392 1.00 45.97 78 PRO A C 1
ATOM 583 O O . PRO A 1 78 ? 18.813 0.858 -3.827 1.00 45.97 78 PRO A O 1
ATOM 586 N N . THR A 1 79 ? 19.977 2.763 -3.978 1.00 43.19 79 THR A N 1
ATOM 587 C CA . THR A 1 79 ? 20.900 2.511 -2.851 1.00 43.19 79 THR A CA 1
ATOM 588 C C . THR A 1 79 ? 20.198 2.246 -1.514 1.00 43.19 79 THR A C 1
ATOM 590 O O . THR A 1 79 ? 20.853 1.950 -0.522 1.00 43.19 79 THR A O 1
ATOM 593 N N . ASN A 1 80 ? 18.869 2.354 -1.492 1.00 50.16 80 ASN A N 1
ATOM 594 C CA . ASN A 1 80 ? 18.021 2.372 -0.314 1.00 50.16 80 ASN A CA 1
ATOM 595 C C . ASN A 1 80 ? 17.115 1.129 -0.230 1.00 50.16 80 ASN A C 1
ATOM 597 O O . ASN A 1 80 ? 16.411 0.971 0.761 1.00 50.16 80 ASN A O 1
ATOM 601 N N . VAL A 1 81 ? 17.100 0.261 -1.253 1.00 52.31 81 VAL A N 1
ATOM 602 C CA . VAL A 1 81 ? 16.467 -1.061 -1.159 1.00 52.31 81 VAL A CA 1
ATOM 603 C C . VAL A 1 81 ? 17.592 -2.058 -0.909 1.00 52.31 81 VAL A C 1
ATOM 605 O O . VAL A 1 81 ? 1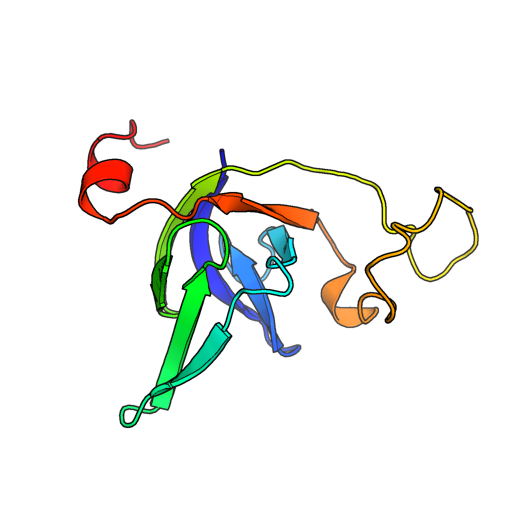8.276 -2.493 -1.831 1.00 52.31 81 VAL A O 1
ATOM 608 N N . THR A 1 82 ? 17.848 -2.348 0.364 1.00 54.59 82 THR A N 1
ATOM 609 C CA . THR A 1 82 ? 18.925 -3.252 0.792 1.00 54.59 82 THR A CA 1
ATOM 610 C C . THR A 1 82 ? 18.673 -4.712 0.410 1.00 54.59 82 THR A C 1
ATOM 612 O O . THR A 1 82 ? 19.620 -5.494 0.394 1.00 54.59 82 THR A O 1
ATOM 615 N N . GLU A 1 83 ? 17.432 -5.080 0.066 1.00 66.12 83 GLU A N 1
ATOM 616 C CA . GLU A 1 83 ? 17.031 -6.455 -0.246 1.00 66.12 83 GLU A CA 1
ATOM 617 C C . GLU A 1 83 ? 16.369 -6.573 -1.631 1.00 66.12 83 GLU A C 1
ATOM 619 O O . GLU A 1 83 ? 15.550 -5.733 -2.007 1.00 66.12 83 GLU A O 1
ATOM 624 N N . PRO A 1 84 ? 16.696 -7.606 -2.425 1.00 73.38 84 PRO A N 1
ATOM 625 C CA . PRO A 1 84 ? 16.057 -7.824 -3.718 1.00 73.38 84 PRO A CA 1
ATOM 626 C C . PRO A 1 84 ? 14.562 -8.133 -3.557 1.00 73.38 84 PRO A C 1
ATOM 628 O O . PRO A 1 84 ? 14.147 -8.780 -2.597 1.00 73.38 84 PRO A O 1
ATOM 631 N N . ILE A 1 85 ? 13.749 -7.730 -4.540 1.00 78.94 85 ILE A N 1
ATOM 632 C CA . ILE A 1 85 ? 12.343 -8.154 -4.602 1.00 78.94 85 ILE A CA 1
ATOM 633 C C . ILE A 1 85 ? 12.309 -9.683 -4.768 1.00 78.94 85 ILE A C 1
ATOM 635 O O . ILE A 1 85 ? 12.949 -10.190 -5.695 1.00 78.94 85 ILE A O 1
ATOM 639 N N . PRO A 1 86 ? 11.553 -10.424 -3.936 1.00 82.50 86 PRO A N 1
ATOM 640 C CA . PRO A 1 86 ? 11.392 -11.863 -4.109 1.00 82.50 86 PRO A CA 1
ATOM 641 C C . PRO A 1 86 ? 10.877 -12.213 -5.510 1.00 82.50 86 PRO A C 1
ATOM 643 O O . PRO A 1 86 ? 9.933 -11.590 -5.997 1.00 82.50 86 PRO A O 1
ATOM 646 N N . GLU A 1 87 ? 11.441 -13.247 -6.139 1.00 83.44 87 GLU A N 1
ATOM 647 C CA . GLU A 1 87 ? 11.097 -13.661 -7.513 1.00 83.44 87 GLU A CA 1
ATOM 648 C C . GLU A 1 87 ? 9.585 -13.872 -7.705 1.00 83.44 87 GLU A C 1
ATOM 650 O O . GLU A 1 87 ? 9.006 -13.449 -8.705 1.00 83.44 87 GLU A O 1
ATOM 655 N N . ALA A 1 88 ? 8.913 -14.428 -6.692 1.00 85.88 88 ALA A N 1
ATOM 656 C CA . ALA A 1 88 ? 7.470 -14.649 -6.692 1.00 85.88 88 ALA A CA 1
ATOM 657 C C . ALA A 1 88 ? 6.637 -13.351 -6.818 1.00 85.88 88 ALA A C 1
ATOM 659 O O . ALA A 1 88 ? 5.531 -13.384 -7.367 1.00 85.88 88 ALA A O 1
ATOM 660 N N . CYS A 1 89 ? 7.169 -12.215 -6.350 1.00 84.69 89 CYS A N 1
ATOM 661 C CA . CYS A 1 89 ? 6.545 -10.892 -6.442 1.00 84.69 89 CYS A CA 1
ATOM 662 C C . CYS A 1 89 ? 7.046 -10.073 -7.638 1.00 84.69 89 CYS A C 1
ATOM 664 O O . CYS A 1 89 ? 6.362 -9.148 -8.068 1.00 84.69 89 CYS A O 1
ATOM 666 N N . ALA A 1 90 ? 8.198 -10.429 -8.210 1.00 77.00 90 ALA A N 1
ATOM 667 C CA . ALA A 1 90 ? 8.821 -9.728 -9.334 1.00 77.00 90 ALA A CA 1
ATOM 668 C C . ALA A 1 90 ? 8.119 -9.965 -10.691 1.00 77.00 90 ALA A C 1
ATOM 670 O O . ALA A 1 90 ? 8.620 -9.545 -11.732 1.00 77.00 90 ALA A O 1
ATOM 671 N N . SER A 1 91 ? 6.966 -10.642 -10.698 1.00 73.81 91 SER A N 1
ATOM 672 C CA . SER A 1 91 ? 6.160 -10.874 -11.895 1.00 73.81 91 SER A CA 1
ATOM 673 C C . SER A 1 91 ? 5.097 -9.786 -12.093 1.00 73.81 91 SER A C 1
ATOM 675 O O . SER A 1 91 ? 4.347 -9.437 -11.174 1.00 73.81 91 SER A O 1
ATOM 677 N N . GLY A 1 92 ? 4.993 -9.306 -13.335 1.00 76.25 92 GLY A N 1
ATOM 678 C CA . GLY A 1 92 ? 4.000 -8.316 -13.751 1.00 76.25 92 GLY A CA 1
ATOM 679 C C . GLY A 1 92 ? 4.454 -6.870 -13.554 1.00 76.25 92 GLY A C 1
ATOM 680 O O . GLY A 1 92 ? 5.643 -6.565 -13.530 1.00 76.25 92 GLY A O 1
ATOM 681 N N . GLU A 1 93 ? 3.479 -5.967 -13.472 1.00 84.94 93 GLU A N 1
ATOM 682 C CA . GLU A 1 93 ? 3.727 -4.544 -13.252 1.00 84.94 93 GLU A CA 1
ATOM 683 C C . GLU A 1 93 ? 4.207 -4.291 -11.816 1.00 84.94 93 GLU A C 1
ATOM 685 O O . GLU A 1 93 ? 3.661 -4.850 -10.863 1.00 84.94 93 GLU A O 1
ATOM 690 N N . ILE A 1 94 ? 5.199 -3.413 -11.659 1.00 86.62 94 ILE A N 1
ATOM 691 C CA . ILE A 1 94 ? 5.665 -2.924 -10.360 1.00 86.62 94 ILE A CA 1
ATOM 692 C C . ILE A 1 94 ? 5.238 -1.466 -10.206 1.00 86.62 94 ILE A C 1
ATOM 694 O O . ILE A 1 94 ? 5.537 -0.622 -11.056 1.00 86.62 94 ILE A O 1
ATOM 698 N N . TRP A 1 95 ? 4.590 -1.164 -9.085 1.00 89.81 95 TRP A N 1
ATOM 699 C CA . TRP A 1 95 ? 4.183 0.182 -8.716 1.00 89.81 95 TRP A CA 1
ATOM 700 C C . TRP A 1 95 ? 4.946 0.651 -7.479 1.00 89.81 95 TRP A C 1
ATOM 702 O O . TRP A 1 95 ? 4.838 0.064 -6.403 1.00 89.81 95 TRP A O 1
ATOM 712 N N . TRP A 1 96 ? 5.695 1.743 -7.612 1.00 89.25 96 TRP A N 1
ATOM 713 C CA . TRP A 1 96 ? 6.300 2.407 -6.462 1.00 89.25 96 TRP A CA 1
ATOM 714 C C . TRP A 1 96 ? 5.247 3.279 -5.802 1.00 89.25 96 TRP A C 1
ATOM 716 O O . TRP A 1 96 ? 4.746 4.221 -6.423 1.00 89.25 96 TRP A O 1
ATOM 726 N N . ALA A 1 97 ? 4.906 2.954 -4.558 1.00 91.31 97 ALA A N 1
ATOM 727 C CA . ALA A 1 97 ? 3.926 3.690 -3.785 1.00 91.31 97 ALA A CA 1
ATOM 728 C C . ALA A 1 97 ? 4.321 5.167 -3.692 1.00 91.31 97 ALA A C 1
ATOM 730 O O . ALA A 1 97 ? 5.423 5.501 -3.269 1.00 91.31 97 ALA A O 1
ATOM 731 N N . GLY A 1 98 ? 3.406 6.052 -4.077 1.00 91.75 98 GLY A N 1
ATOM 732 C CA . GLY A 1 98 ? 3.402 7.429 -3.596 1.00 91.75 98 GLY A CA 1
ATOM 733 C C . GLY A 1 98 ? 2.350 7.597 -2.505 1.00 91.75 98 GLY A C 1
ATOM 734 O O . GLY A 1 98 ? 1.816 6.619 -1.987 1.00 91.75 98 GLY A O 1
ATOM 735 N N . ARG A 1 99 ? 1.990 8.851 -2.221 1.00 95.31 99 ARG A N 1
ATOM 736 C CA . ARG A 1 99 ? 0.936 9.191 -1.259 1.00 95.31 99 ARG A CA 1
ATOM 737 C C . ARG A 1 99 ? -0.336 8.364 -1.480 1.00 95.31 99 ARG A C 1
ATOM 739 O O . ARG A 1 99 ? -0.946 8.434 -2.555 1.00 95.31 99 ARG A O 1
ATOM 746 N N . LEU A 1 100 ? -0.751 7.649 -0.437 1.00 97.12 100 LEU A N 1
ATOM 747 C CA . LEU A 1 100 ? -2.064 7.016 -0.360 1.00 97.12 100 LEU A CA 1
ATOM 748 C C . LEU A 1 100 ? -3.136 8.094 -0.164 1.00 97.12 100 LEU A C 1
ATOM 750 O O . LEU A 1 100 ? -2.965 9.021 0.630 1.00 97.12 100 LEU A O 1
ATOM 754 N N . MET A 1 101 ? -4.237 8.000 -0.902 1.00 96.56 101 MET A N 1
ATOM 755 C CA . MET A 1 101 ? -5.357 8.930 -0.766 1.00 96.56 101 MET A CA 1
ATOM 756 C C . MET A 1 101 ? -6.291 8.508 0.367 1.00 96.56 101 MET A C 1
ATOM 758 O O . MET A 1 101 ? -6.428 7.326 0.672 1.00 96.56 101 MET A O 1
ATOM 762 N N . THR A 1 102 ? -6.969 9.481 0.968 1.00 96.31 102 THR A N 1
ATOM 763 C CA . THR A 1 102 ? -8.124 9.205 1.829 1.00 96.31 102 THR A CA 1
ATOM 764 C C . THR A 1 102 ? -9.298 8.675 1.003 1.00 96.31 102 THR A C 1
ATOM 766 O O . THR A 1 102 ? -9.383 8.910 -0.205 1.00 96.31 102 THR A O 1
ATOM 769 N N . GLU A 1 103 ? -10.262 8.025 1.655 1.00 93.81 103 GLU A N 1
ATOM 770 C CA . GLU A 1 103 ? -11.482 7.558 0.984 1.00 93.81 103 GLU A CA 1
ATOM 771 C C . GLU A 1 103 ? -12.254 8.710 0.316 1.00 93.81 103 GLU A C 1
ATOM 773 O O . GLU A 1 103 ? -12.700 8.590 -0.824 1.00 93.81 103 GLU A O 1
ATOM 778 N N . ALA A 1 104 ? -12.341 9.868 0.978 1.00 94.31 104 ALA A N 1
ATOM 779 C CA . ALA A 1 104 ? -13.004 11.047 0.426 1.00 94.31 104 ALA A CA 1
ATOM 780 C C . ALA A 1 104 ? -12.293 11.601 -0.823 1.00 94.31 104 ALA A C 1
ATOM 782 O O . ALA A 1 104 ? -12.947 12.092 -1.741 1.00 94.31 104 ALA A O 1
ATOM 783 N N . GLU A 1 105 ? -10.960 11.537 -0.872 1.00 95.06 105 GLU A N 1
ATOM 784 C CA . GLU A 1 105 ? -10.187 11.904 -2.063 1.00 95.06 105 GLU A CA 1
ATOM 785 C C . GLU A 1 105 ? -10.400 10.889 -3.189 1.00 95.06 105 GLU A C 1
ATOM 787 O O . GLU A 1 105 ? -10.649 11.291 -4.325 1.00 95.06 105 GLU A O 1
ATOM 792 N N . ARG A 1 106 ? -10.383 9.588 -2.870 1.00 94.25 106 ARG A N 1
ATOM 793 C CA . ARG A 1 106 ? -10.614 8.508 -3.836 1.00 94.25 106 ARG A CA 1
ATOM 794 C C . ARG A 1 106 ? -11.991 8.610 -4.491 1.00 94.25 106 ARG A C 1
ATOM 796 O O . ARG A 1 106 ? -12.087 8.492 -5.706 1.00 94.25 106 ARG A O 1
ATOM 803 N N . GLN A 1 107 ? -13.048 8.867 -3.721 1.00 92.75 107 GLN A N 1
ATOM 804 C CA . GLN A 1 107 ? -14.421 8.981 -4.235 1.00 92.75 107 GLN A CA 1
ATOM 805 C C . GLN A 1 107 ? -14.637 10.177 -5.176 1.00 92.75 107 GLN A C 1
ATOM 807 O O . GLN A 1 107 ? -15.606 10.196 -5.931 1.00 92.75 107 GLN A O 1
ATOM 812 N N . ARG A 1 108 ? -13.753 11.181 -5.140 1.00 93.44 108 ARG A N 1
ATOM 813 C CA . ARG A 1 108 ? -13.785 12.326 -6.065 1.00 93.44 108 ARG A CA 1
ATOM 814 C C . ARG A 1 108 ? -13.092 12.030 -7.392 1.00 93.44 108 ARG A C 1
ATOM 816 O O . ARG A 1 108 ? -13.186 12.842 -8.312 1.00 93.44 108 ARG A O 1
ATOM 823 N N . LEU A 1 109 ? -12.374 10.913 -7.491 1.00 88.12 109 LEU A N 1
ATOM 824 C CA . LEU A 1 109 ? -11.774 10.487 -8.743 1.00 88.12 109 LEU A CA 1
ATOM 825 C C . LEU A 1 109 ? -12.864 9.947 -9.675 1.00 88.12 109 LEU A C 1
ATOM 827 O O . LEU A 1 109 ? -13.789 9.276 -9.215 1.00 88.12 109 LEU A O 1
ATOM 831 N N . PRO A 1 110 ? -12.769 10.209 -10.988 1.00 80.12 110 PRO A N 1
ATOM 832 C CA . PRO A 1 110 ? -13.674 9.593 -11.943 1.00 80.12 110 PRO A CA 1
ATOM 833 C C . PRO A 1 110 ? -13.515 8.069 -11.882 1.00 80.12 110 PRO A C 1
ATOM 835 O O . PRO A 1 110 ? -12.391 7.567 -11.964 1.00 80.12 110 PRO A O 1
ATOM 838 N N . ASN A 1 111 ? -14.631 7.344 -11.758 1.00 65.50 111 ASN A N 1
ATOM 839 C CA . ASN A 1 111 ? -14.641 5.890 -11.916 1.00 65.50 111 ASN A CA 1
ATOM 840 C C . ASN A 1 111 ? -14.094 5.566 -13.314 1.00 65.50 111 ASN A C 1
ATOM 842 O O . ASN A 1 111 ? -14.657 6.024 -14.311 1.00 65.50 111 ASN A O 1
ATOM 846 N N . ARG A 1 112 ? -12.967 4.854 -13.369 1.00 58.53 112 ARG A N 1
ATOM 847 C CA . ARG A 1 112 ? -12.363 4.361 -14.610 1.00 58.53 112 ARG A CA 1
ATOM 848 C C . ARG A 1 112 ? -12.850 2.961 -14.925 1.00 58.53 112 ARG A C 1
ATOM 850 O O . ARG A 1 112 ? -13.007 2.182 -13.960 1.00 58.53 112 ARG A O 1
#

Sequence (112 aa):
MFQGRLVVDRNGCLRIGGEKGAFVIWHHDSRIERTSDGRIKITDGYSGNTAYVGDEIAMGGGQGNRVPPATGERAATPTNVTEPIPEACASGEIWWAGRLMTEAERQRLPNR

Radius of gyration: 14.13 Å; chains: 1; bounding box: 37×29×32 Å